Protein AF-A0A7W1DTK5-F1 (afdb_monomer_lite)

Radius of gyration: 18.36 Å; chains: 1; bounding box: 37×51×48 Å

pLDDT: mean 86.68, std 15.24, range [31.22, 98.25]

Structure (mmCIF, N/CA/C/O backbone):
data_AF-A0A7W1DTK5-F1
#
_entry.id   AF-A0A7W1DTK5-F1
#
loop_
_atom_site.group_PDB
_atom_site.id
_atom_site.type_symbol
_atom_site.label_atom_id
_atom_site.label_alt_id
_atom_site.label_comp_id
_atom_site.label_asym_id
_atom_site.label_entity_id
_atom_site.label_seq_id
_atom_site.pdbx_PDB_ins_code
_atom_site.Cartn_x
_atom_site.Cartn_y
_atom_site.Cartn_z
_atom_site.occupancy
_atom_site.B_iso_or_equiv
_atom_site.auth_seq_id
_atom_site.auth_comp_id
_atom_site.auth_asym_id
_atom_site.auth_atom_id
_atom_site.pdbx_PDB_model_num
ATOM 1 N N . MET A 1 1 ? -15.591 31.405 12.565 1.00 41.31 1 MET A N 1
ATOM 2 C CA . MET A 1 1 ? -15.653 30.970 11.157 1.00 41.31 1 MET A CA 1
ATOM 3 C C . MET A 1 1 ? -14.288 31.270 10.576 1.00 41.31 1 MET A C 1
ATOM 5 O O . MET A 1 1 ? -13.964 32.436 10.418 1.00 41.31 1 MET A O 1
ATOM 9 N N . THR A 1 2 ? -13.424 30.263 10.500 1.00 49.25 2 THR A N 1
ATOM 10 C CA . THR A 1 2 ? -12.007 30.432 10.154 1.00 49.25 2 THR A CA 1
ATOM 11 C C . THR A 1 2 ? -11.896 30.805 8.680 1.00 49.25 2 THR A C 1
ATOM 13 O O . THR A 1 2 ? -12.428 30.093 7.831 1.00 49.25 2 THR A O 1
ATOM 16 N N . ASP A 1 3 ? -11.267 31.943 8.405 1.00 55.88 3 ASP A N 1
ATOM 17 C CA . ASP A 1 3 ? -10.974 32.434 7.061 1.00 55.88 3 ASP A CA 1
ATOM 18 C C . ASP A 1 3 ? -9.959 31.485 6.408 1.00 55.88 3 ASP A C 1
ATOM 20 O O . ASP A 1 3 ? -8.817 31.380 6.858 1.00 55.88 3 ASP A O 1
ATOM 24 N N . LEU A 1 4 ? -10.404 30.710 5.419 1.00 58.66 4 LEU A N 1
ATOM 25 C CA . LEU A 1 4 ? -9.519 29.897 4.590 1.00 58.66 4 LEU A CA 1
ATOM 26 C C . LEU A 1 4 ? -8.806 30.864 3.649 1.00 58.66 4 LEU A C 1
ATOM 28 O O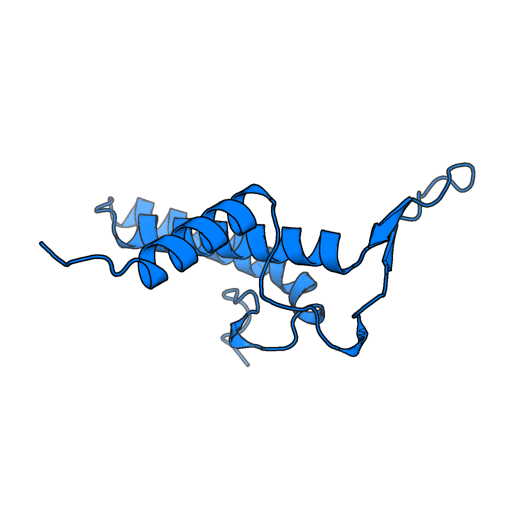 . LEU A 1 4 ? -9.393 31.316 2.665 1.00 58.66 4 LEU A O 1
ATOM 32 N N . SER A 1 5 ? -7.551 31.188 3.958 1.00 70.25 5 SER A N 1
ATOM 33 C CA . SER A 1 5 ? -6.736 32.029 3.085 1.00 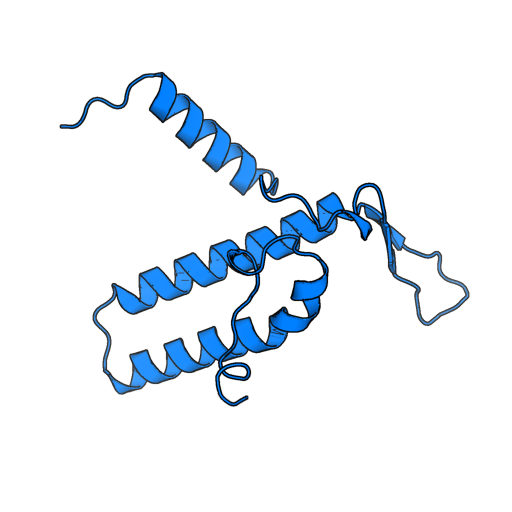70.25 5 SER A CA 1
ATOM 34 C C . SER A 1 5 ? -6.689 31.413 1.678 1.00 70.25 5 SER A C 1
ATOM 36 O O . SER A 1 5 ? -6.726 30.190 1.527 1.00 70.25 5 SER A O 1
ATOM 38 N N . GLY A 1 6 ? -6.627 32.228 0.618 1.00 71.88 6 GLY A N 1
ATOM 39 C CA . GLY A 1 6 ? -6.638 31.723 -0.768 1.00 71.88 6 GLY A CA 1
ATOM 40 C C . GLY A 1 6 ? -5.583 30.635 -1.039 1.00 71.88 6 GLY A C 1
ATOM 41 O O . GLY A 1 6 ? -5.819 29.722 -1.829 1.00 71.88 6 GLY A O 1
ATOM 42 N N . THR A 1 7 ? -4.468 30.677 -0.307 1.00 72.75 7 THR A N 1
ATOM 43 C CA . THR A 1 7 ? -3.404 29.666 -0.308 1.00 72.75 7 THR A CA 1
ATOM 44 C C . THR A 1 7 ? -3.853 28.325 0.282 1.00 72.75 7 THR A C 1
ATOM 46 O O . THR A 1 7 ? -3.531 27.272 -0.268 1.00 72.75 7 THR A O 1
ATOM 49 N N . ASP A 1 8 ? -4.629 28.335 1.368 1.00 74.88 8 ASP A N 1
ATOM 50 C CA . ASP A 1 8 ? -5.167 27.116 1.982 1.00 74.88 8 ASP A CA 1
ATOM 51 C C . ASP A 1 8 ? -6.170 26.429 1.058 1.00 74.88 8 ASP A C 1
ATOM 53 O O . ASP A 1 8 ? -6.141 25.207 0.895 1.00 74.88 8 ASP A O 1
ATOM 57 N N . LEU A 1 9 ? -7.015 27.216 0.385 1.00 81.31 9 LEU A N 1
ATOM 58 C CA . LEU A 1 9 ? -7.966 26.687 -0.586 1.00 81.31 9 LEU A CA 1
ATOM 59 C C . LEU A 1 9 ? -7.251 26.059 -1.792 1.00 81.31 9 LEU A C 1
ATOM 61 O O . LEU A 1 9 ? -7.628 24.971 -2.230 1.00 81.31 9 LEU A O 1
ATOM 65 N N . GLU A 1 10 ? -6.191 26.697 -2.298 1.00 80.50 10 GLU A N 1
ATOM 66 C CA . GLU A 1 10 ? -5.367 26.147 -3.379 1.00 80.50 10 GLU A CA 1
ATOM 67 C C . GLU A 1 10 ? -4.694 24.829 -2.964 1.00 80.50 10 GLU A C 1
ATOM 69 O O . GLU A 1 10 ? -4.696 23.861 -3.732 1.00 80.50 10 GLU A O 1
ATOM 74 N N . MET A 1 11 ? -4.156 24.751 -1.744 1.00 76.62 11 MET A N 1
ATOM 75 C CA . MET A 1 11 ? -3.555 23.520 -1.222 1.00 76.62 11 MET A CA 1
ATOM 76 C C . MET A 1 11 ? -4.577 22.388 -1.099 1.00 76.62 11 MET A C 1
ATOM 78 O O . MET A 1 11 ? -4.290 21.263 -1.519 1.00 76.62 11 MET A O 1
ATOM 82 N N . VAL A 1 12 ? -5.772 22.676 -0.577 1.00 76.88 12 VAL A N 1
ATOM 83 C CA . VAL A 1 12 ? -6.860 21.695 -0.457 1.00 76.88 12 VAL A CA 1
ATOM 84 C C . VAL A 1 12 ? -7.314 21.217 -1.837 1.00 76.88 12 VAL A C 1
ATOM 86 O O . VAL A 1 12 ? -7.377 20.011 -2.066 1.00 76.88 12 VAL A O 1
ATOM 89 N N . LEU A 1 13 ? -7.539 22.122 -2.794 1.00 79.62 13 LEU A N 1
ATOM 90 C CA . LEU A 1 13 ? -7.903 21.767 -4.172 1.00 79.62 13 LEU A CA 1
ATOM 91 C C . LEU A 1 13 ? -6.825 20.922 -4.857 1.00 79.62 13 LEU A C 1
ATOM 93 O O . LEU A 1 13 ? -7.137 19.894 -5.454 1.00 79.62 13 LEU A O 1
ATOM 97 N N . ARG A 1 14 ? -5.546 21.301 -4.745 1.00 75.38 14 ARG A N 1
ATOM 98 C CA . ARG A 1 14 ? -4.432 20.517 -5.303 1.00 75.38 14 ARG A CA 1
ATOM 99 C C . ARG A 1 14 ? -4.326 19.140 -4.665 1.00 75.38 14 ARG A C 1
ATOM 101 O O . ARG A 1 14 ? -3.930 18.201 -5.351 1.00 75.38 14 ARG A O 1
ATOM 108 N N . ARG A 1 15 ? -4.624 19.018 -3.372 1.00 67.44 15 ARG A N 1
ATOM 109 C CA . ARG A 1 15 ? -4.652 17.735 -2.669 1.00 67.44 15 ARG A CA 1
ATOM 110 C C . ARG A 1 15 ? -5.798 16.863 -3.172 1.00 67.44 15 ARG A C 1
ATOM 112 O O . ARG A 1 15 ? -5.530 15.733 -3.554 1.00 67.44 15 ARG A O 1
ATOM 119 N N . ILE A 1 16 ? -7.014 17.404 -3.262 1.00 70.31 16 ILE A N 1
ATOM 120 C CA . ILE A 1 16 ? -8.190 16.684 -3.778 1.00 70.31 16 ILE A CA 1
ATOM 121 C C . ILE A 1 16 ? -7.950 16.231 -5.221 1.00 70.31 16 ILE A C 1
ATOM 123 O O . ILE A 1 16 ? -8.120 15.061 -5.533 1.00 70.31 16 ILE A O 1
ATOM 127 N N . ILE A 1 17 ? -7.474 17.119 -6.100 1.00 75.44 17 ILE A N 1
ATOM 128 C CA . ILE A 1 17 ? -7.190 16.773 -7.501 1.00 75.44 17 ILE A CA 1
ATOM 129 C C . ILE A 1 17 ? -6.106 15.698 -7.591 1.00 75.44 17 ILE A C 1
ATOM 131 O O . ILE A 1 17 ? -6.217 14.792 -8.410 1.00 75.44 17 ILE A O 1
ATOM 135 N N . ARG A 1 18 ? -5.057 15.773 -6.766 1.00 71.56 18 ARG A N 1
ATOM 136 C CA . ARG A 1 18 ? -4.019 14.737 -6.719 1.00 71.56 18 ARG A CA 1
ATOM 137 C C . ARG A 1 18 ? -4.563 13.408 -6.209 1.00 71.56 18 ARG A C 1
ATOM 139 O O . ARG A 1 18 ? -4.233 12.380 -6.785 1.00 71.56 18 ARG A O 1
ATOM 146 N N . GLU A 1 19 ? -5.406 13.421 -5.183 1.00 66.06 19 GLU A N 1
ATOM 147 C CA . GLU A 1 19 ? -6.065 12.222 -4.659 1.00 66.06 19 GLU A CA 1
ATOM 148 C C . GLU A 1 19 ? -6.984 11.581 -5.719 1.00 66.06 19 GLU A C 1
ATOM 150 O O . GLU A 1 19 ? -6.866 10.380 -5.962 1.00 66.06 19 GLU A O 1
ATOM 155 N N . GLU A 1 20 ? -7.796 12.370 -6.431 1.00 71.00 20 GLU A N 1
ATOM 156 C CA . GLU A 1 20 ? -8.681 11.893 -7.509 1.00 71.00 20 GLU A CA 1
ATOM 157 C C . GLU A 1 20 ? -7.914 11.454 -8.770 1.00 71.00 20 GLU A C 1
ATOM 159 O O . GLU A 1 20 ? -8.254 10.451 -9.399 1.00 71.00 20 GLU A O 1
ATOM 164 N N . ALA A 1 21 ? -6.829 12.149 -9.127 1.00 65.75 21 ALA A N 1
ATOM 165 C CA . ALA A 1 21 ? -5.930 11.758 -10.220 1.00 65.75 21 ALA A CA 1
ATOM 166 C C . ALA A 1 21 ? -5.004 10.588 -9.843 1.00 65.75 21 ALA A C 1
ATOM 168 O O . ALA A 1 21 ? -4.264 10.074 -10.685 1.00 65.75 21 ALA A O 1
ATOM 169 N N . GLY A 1 22 ? -5.014 10.181 -8.574 1.00 62.72 22 GLY A N 1
ATOM 170 C CA . GLY A 1 22 ? -4.168 9.133 -8.036 1.00 62.72 22 GLY A CA 1
ATOM 171 C C . GLY A 1 22 ? -2.676 9.437 -8.078 1.00 62.72 22 GLY A C 1
ATOM 172 O O . GLY A 1 22 ? -1.875 8.548 -8.352 1.00 62.72 22 GLY A O 1
ATOM 173 N N . ILE A 1 23 ? -2.303 10.688 -7.825 1.00 69.69 23 ILE A N 1
ATOM 174 C CA . ILE A 1 23 ? -0.932 11.182 -7.731 1.00 69.69 23 ILE A CA 1
ATOM 175 C C . ILE A 1 23 ? -0.603 11.378 -6.250 1.00 69.69 23 ILE A C 1
ATOM 177 O O . ILE A 1 23 ? -1.193 12.223 -5.582 1.00 69.69 23 ILE A O 1
ATOM 181 N N . SER A 1 24 ? 0.362 10.622 -5.728 1.00 67.56 24 SER A N 1
ATOM 182 C CA . SER A 1 24 ? 0.876 10.841 -4.375 1.00 67.56 24 SER A CA 1
ATOM 183 C C . SER A 1 24 ? 2.044 11.827 -4.398 1.00 67.56 24 SER A C 1
ATOM 185 O O . SER A 1 24 ? 2.831 11.842 -5.341 1.00 67.56 24 SER A O 1
ATOM 187 N N . ALA A 1 25 ? 2.177 12.644 -3.350 1.00 74.19 25 ALA A N 1
ATOM 188 C CA . ALA A 1 25 ? 3.369 13.470 -3.135 1.00 74.19 25 ALA A CA 1
ATOM 189 C C . ALA A 1 25 ? 4.554 12.670 -2.563 1.00 74.19 25 ALA A C 1
ATOM 191 O O . ALA A 1 25 ? 5.670 13.179 -2.532 1.00 74.19 25 ALA A O 1
ATOM 192 N N . VAL A 1 26 ? 4.315 11.433 -2.113 1.00 82.50 26 VAL A N 1
ATOM 193 C CA . VAL A 1 26 ? 5.355 10.536 -1.599 1.00 82.50 26 VAL A CA 1
ATOM 194 C C . VAL A 1 26 ? 6.107 9.943 -2.795 1.00 82.50 26 VAL A C 1
ATOM 196 O O . VAL A 1 26 ? 5.469 9.277 -3.617 1.00 82.50 26 VAL A O 1
ATOM 199 N N . PRO A 1 27 ? 7.426 10.163 -2.931 1.00 86.88 27 PRO A N 1
ATOM 200 C CA . PRO A 1 27 ? 8.226 9.515 -3.962 1.00 86.88 27 PRO A CA 1
ATOM 201 C C . PRO A 1 27 ? 8.591 8.079 -3.549 1.00 86.88 27 PRO A C 1
ATOM 203 O O . PRO A 1 27 ? 8.733 7.802 -2.355 1.00 86.88 27 PRO A O 1
ATOM 206 N N . PRO A 1 28 ? 8.806 7.156 -4.504 1.00 93.88 28 PRO A N 1
ATOM 207 C CA . PRO A 1 28 ? 9.357 5.851 -4.168 1.00 93.88 28 PRO A CA 1
ATOM 208 C C . PRO A 1 28 ? 10.807 5.990 -3.673 1.00 93.88 28 PRO A C 1
ATOM 210 O O . PRO A 1 28 ? 11.486 6.996 -3.937 1.00 93.88 28 PRO A O 1
ATOM 213 N N . ALA A 1 29 ? 11.292 4.959 -2.976 1.00 96.06 29 ALA A N 1
ATOM 214 C CA . ALA A 1 29 ? 12.680 4.864 -2.538 1.00 96.06 29 ALA A CA 1
ATOM 215 C C . ALA A 1 29 ? 13.638 5.067 -3.717 1.00 96.06 29 ALA A C 1
ATOM 217 O O . ALA A 1 29 ? 13.363 4.632 -4.836 1.00 96.06 29 ALA A O 1
ATOM 218 N N . GLU A 1 30 ? 14.775 5.713 -3.459 1.00 95.69 30 GLU A N 1
ATOM 219 C CA . GLU A 1 30 ? 15.692 6.190 -4.500 1.00 95.69 30 GLU A CA 1
ATOM 220 C C . GLU A 1 30 ? 16.096 5.101 -5.499 1.00 95.69 30 GLU A C 1
ATOM 222 O O . GLU A 1 30 ? 16.016 5.320 -6.704 1.00 95.69 30 GLU A O 1
ATOM 227 N N . LYS A 1 31 ? 16.394 3.892 -5.004 1.00 95.12 31 LYS A N 1
ATOM 228 C CA . LYS A 1 31 ? 16.767 2.721 -5.818 1.00 95.12 31 LYS A CA 1
ATOM 229 C C . LYS A 1 31 ? 15.723 2.290 -6.854 1.00 95.12 31 LYS A C 1
ATOM 231 O O . LYS A 1 31 ? 16.046 1.510 -7.743 1.00 95.12 31 LYS A O 1
ATOM 236 N N . TRP A 1 32 ? 14.478 2.741 -6.719 1.00 96.12 32 TRP A N 1
ATOM 237 C CA . TRP A 1 32 ? 13.392 2.391 -7.625 1.00 96.12 32 TRP A CA 1
ATOM 238 C C . TRP A 1 32 ? 13.017 3.513 -8.589 1.00 96.12 32 TRP A C 1
ATOM 240 O O . TRP A 1 32 ? 12.374 3.214 -9.585 1.00 96.12 32 TRP A O 1
ATOM 250 N N . ARG A 1 33 ? 13.380 4.775 -8.323 1.00 93.06 33 ARG A N 1
ATOM 251 C CA . ARG A 1 33 ? 12.916 5.951 -9.090 1.00 93.06 33 ARG A CA 1
ATOM 252 C C . ARG A 1 33 ? 13.251 5.847 -10.581 1.00 93.06 33 ARG A C 1
ATOM 254 O O . ARG A 1 33 ? 14.352 5.446 -10.945 1.00 93.06 33 ARG A O 1
ATOM 261 N N . GLY A 1 34 ? 12.301 6.219 -11.442 1.00 90.94 34 GLY A N 1
ATOM 262 C CA . GLY A 1 34 ? 12.424 6.116 -12.901 1.00 90.94 34 GLY A CA 1
ATOM 263 C C . GLY A 1 34 ? 12.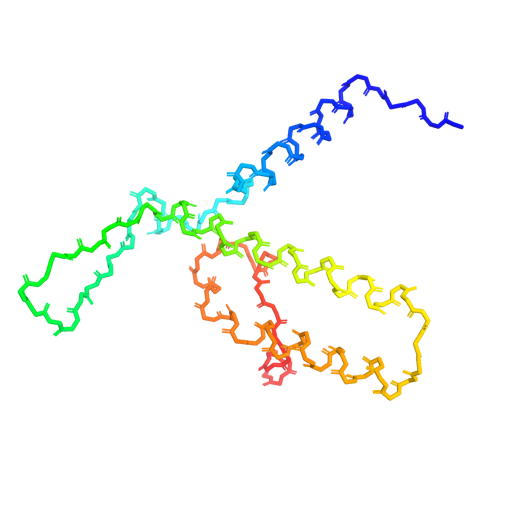402 4.680 -13.439 1.00 90.94 34 GLY A C 1
ATOM 264 O O . GLY A 1 34 ? 12.547 4.470 -14.643 1.00 90.94 34 GLY A O 1
ATOM 265 N N . GLY A 1 35 ? 12.238 3.687 -12.562 1.00 95.69 35 GLY A N 1
ATOM 266 C CA . GLY A 1 35 ? 12.147 2.280 -12.916 1.00 95.69 35 GLY A CA 1
ATOM 267 C C . GLY A 1 35 ? 10.767 1.863 -13.424 1.00 95.69 35 GLY A C 1
ATOM 268 O O . GLY A 1 35 ? 9.828 2.650 -13.564 1.00 95.69 35 GLY A O 1
ATOM 269 N N . THR A 1 36 ? 10.624 0.565 -13.679 1.00 96.69 36 THR A N 1
ATOM 270 C CA . THR A 1 36 ? 9.354 -0.030 -14.103 1.00 96.69 36 THR A CA 1
ATOM 271 C C . THR A 1 36 ? 9.112 -1.370 -13.415 1.00 96.69 36 THR A C 1
ATOM 273 O O . THR A 1 36 ? 10.046 -2.066 -13.021 1.00 96.69 36 THR A O 1
ATOM 276 N N . ILE A 1 37 ? 7.840 -1.735 -13.269 1.00 95.19 37 ILE A N 1
ATOM 277 C CA . ILE A 1 37 ? 7.397 -3.077 -12.899 1.00 95.19 37 ILE A CA 1
ATOM 278 C C . ILE A 1 37 ? 7.102 -3.866 -14.167 1.00 95.19 37 ILE A C 1
ATOM 280 O O . ILE A 1 37 ? 6.345 -3.419 -15.026 1.00 95.19 37 ILE A O 1
ATOM 284 N N . ALA A 1 38 ? 7.663 -5.066 -14.222 1.00 95.06 38 ALA A N 1
ATOM 285 C CA . ALA A 1 38 ? 7.527 -6.039 -15.291 1.00 95.06 38 ALA A CA 1
ATOM 286 C C . ALA A 1 38 ? 6.566 -7.163 -14.873 1.00 95.06 38 ALA A C 1
ATOM 288 O O . ALA A 1 38 ? 6.931 -8.030 -14.077 1.00 95.06 38 ALA A O 1
ATOM 289 N N . LEU A 1 39 ? 5.338 -7.179 -15.397 1.00 95.50 39 LEU A N 1
ATOM 290 C CA . LEU A 1 39 ? 4.418 -8.303 -15.208 1.00 95.50 39 LEU A CA 1
ATOM 291 C C . LEU A 1 39 ? 4.663 -9.344 -16.297 1.00 95.50 39 LEU A C 1
ATOM 293 O O . LEU A 1 39 ? 4.219 -9.188 -17.438 1.00 95.50 39 LEU A O 1
ATOM 297 N N . ARG A 1 40 ? 5.374 -10.408 -15.923 1.00 95.50 40 ARG A N 1
ATOM 298 C CA . ARG A 1 40 ? 5.694 -11.524 -16.814 1.00 95.50 40 ARG A CA 1
ATOM 299 C C . ARG A 1 40 ? 4.575 -12.567 -16.770 1.00 95.50 40 ARG A C 1
ATOM 301 O O . ARG A 1 40 ? 4.330 -13.133 -15.703 1.00 95.50 40 ARG A O 1
ATOM 308 N N . PRO A 1 41 ? 3.880 -12.824 -17.888 1.00 96.06 41 PRO A N 1
ATOM 309 C CA . PRO A 1 41 ? 2.867 -13.868 -17.932 1.00 96.06 41 PRO A CA 1
ATOM 310 C C . PRO A 1 41 ? 3.518 -15.247 -17.776 1.00 96.06 41 PRO A C 1
ATOM 312 O O . PRO A 1 41 ? 4.604 -15.495 -18.292 1.00 96.06 41 PRO A O 1
ATOM 315 N N . GLY A 1 42 ? 2.829 -16.174 -17.104 1.00 96.00 42 GLY A N 1
ATOM 316 C CA . GLY A 1 42 ? 3.279 -17.571 -17.016 1.00 96.00 42 GLY A CA 1
ATOM 317 C C . GLY A 1 42 ? 3.243 -18.306 -18.363 1.00 96.00 42 GLY A C 1
ATOM 318 O O . GLY A 1 42 ? 3.917 -19.316 -18.534 1.00 96.00 42 GLY A O 1
ATOM 319 N N . ASN A 1 43 ? 2.477 -17.789 -19.330 1.00 95.50 43 ASN A N 1
ATOM 320 C CA . ASN A 1 43 ? 2.508 -18.247 -20.713 1.00 95.50 43 ASN A CA 1
ATOM 321 C C . ASN A 1 43 ? 3.584 -17.465 -21.494 1.00 95.50 43 ASN A C 1
ATOM 323 O O . ASN A 1 43 ? 3.398 -16.263 -21.702 1.00 95.50 43 ASN A O 1
ATOM 327 N N . PRO A 1 44 ? 4.652 -18.121 -21.987 1.00 91.12 44 PRO A N 1
ATOM 328 C CA . PRO A 1 44 ? 5.748 -17.452 -22.688 1.00 91.12 44 PRO A CA 1
ATOM 329 C C . PRO A 1 44 ? 5.355 -16.872 -24.057 1.00 91.12 44 PRO A C 1
ATOM 331 O O . PRO A 1 44 ? 6.110 -16.082 -24.614 1.00 91.12 44 PRO A O 1
ATOM 334 N N . ALA A 1 45 ? 4.191 -17.235 -24.607 1.00 94.69 45 ALA A N 1
ATOM 335 C CA . ALA A 1 45 ? 3.688 -16.669 -25.860 1.00 94.69 45 ALA A CA 1
ATOM 336 C C . ALA A 1 45 ? 3.068 -15.268 -25.695 1.00 94.69 45 ALA A C 1
ATOM 338 O O . ALA A 1 45 ? 2.762 -14.614 -26.691 1.00 94.69 45 ALA A O 1
ATOM 339 N N . LEU A 1 46 ? 2.836 -14.812 -24.459 1.00 95.38 46 LEU A N 1
ATOM 340 C CA . LEU A 1 46 ? 2.230 -13.512 -24.176 1.00 95.38 46 LEU A CA 1
ATOM 341 C C . LEU A 1 46 ? 3.297 -12.453 -23.881 1.00 95.38 46 LEU A C 1
ATOM 343 O O . LEU A 1 46 ? 4.317 -12.730 -23.253 1.00 95.38 46 LEU A O 1
ATOM 347 N N . GLN A 1 47 ? 3.031 -11.216 -24.303 1.00 94.25 47 GLN A N 1
ATOM 348 C CA . GLN A 1 47 ? 3.929 -10.092 -24.058 1.00 94.25 47 GLN A CA 1
ATOM 349 C C . GLN A 1 47 ? 3.915 -9.678 -22.581 1.00 94.25 47 GLN A C 1
ATOM 351 O O . GLN A 1 47 ? 2.870 -9.656 -21.926 1.00 94.25 47 GLN A O 1
ATOM 356 N N . GLU A 1 48 ? 5.088 -9.307 -22.073 1.00 96.00 48 GLU A N 1
ATOM 357 C CA . GLU A 1 48 ? 5.229 -8.674 -20.766 1.00 96.00 48 GLU A CA 1
ATOM 358 C C . GLU A 1 48 ? 4.472 -7.341 -20.721 1.00 96.00 48 GLU A C 1
ATOM 360 O O . GLU A 1 48 ? 4.500 -6.554 -21.670 1.00 96.00 48 GLU A O 1
ATOM 365 N N . LYS A 1 49 ? 3.819 -7.065 -19.590 1.00 95.81 49 LYS A N 1
ATOM 366 C CA . LYS A 1 49 ? 3.226 -5.754 -19.331 1.00 95.81 49 LYS A CA 1
ATOM 367 C C . LYS A 1 49 ? 4.132 -4.950 -18.411 1.00 95.81 49 LYS A C 1
ATOM 369 O O . LYS A 1 49 ? 4.291 -5.293 -17.242 1.00 95.81 49 LYS A O 1
ATOM 374 N N . THR A 1 50 ? 4.650 -3.845 -18.927 1.00 96.56 50 THR A N 1
ATOM 375 C CA . THR A 1 50 ? 5.476 -2.910 -18.164 1.00 96.56 50 THR A CA 1
ATOM 376 C C . THR A 1 50 ? 4.624 -1.773 -17.597 1.00 96.56 50 THR A C 1
ATOM 378 O O . THR A 1 50 ? 3.739 -1.246 -18.271 1.00 96.56 50 THR A O 1
ATOM 381 N N . ILE A 1 51 ? 4.868 -1.398 -16.343 1.00 95.56 51 ILE A N 1
ATOM 382 C CA . ILE A 1 51 ? 4.162 -0.322 -15.635 1.00 95.56 51 ILE A CA 1
ATOM 383 C C . ILE A 1 51 ? 5.212 0.616 -15.028 1.00 95.56 51 ILE A C 1
ATOM 385 O O . ILE A 1 51 ? 6.097 0.119 -14.335 1.00 95.56 51 ILE A O 1
ATOM 389 N N . PRO A 1 52 ? 5.138 1.946 -15.223 1.00 95.50 52 PRO A N 1
ATOM 390 C CA . PRO A 1 52 ? 6.022 2.877 -14.523 1.00 95.50 52 PRO A CA 1
ATOM 391 C C . PRO A 1 52 ? 5.917 2.706 -13.007 1.00 95.50 52 PRO A C 1
ATOM 393 O O . PRO A 1 52 ? 4.812 2.588 -12.461 1.00 95.50 52 PRO A O 1
ATOM 396 N N . ILE A 1 53 ? 7.058 2.687 -12.323 1.00 95.31 53 ILE A N 1
ATOM 397 C CA . ILE A 1 53 ? 7.095 2.436 -10.882 1.00 95.31 53 ILE A CA 1
ATOM 398 C C . ILE A 1 53 ? 6.327 3.501 -10.097 1.00 95.31 53 ILE A C 1
ATOM 400 O O . ILE A 1 53 ? 5.628 3.157 -9.151 1.00 95.31 53 ILE A O 1
ATOM 404 N N . GLU A 1 54 ? 6.359 4.765 -10.524 1.00 91.88 54 GLU A N 1
ATOM 405 C CA . GLU A 1 54 ? 5.628 5.861 -9.888 1.00 91.88 54 GLU A CA 1
ATOM 406 C C . GLU A 1 54 ? 4.119 5.637 -9.992 1.00 91.88 54 GLU A C 1
ATOM 408 O O . GLU A 1 54 ? 3.386 5.846 -9.030 1.00 91.88 54 GLU A O 1
ATOM 413 N N . THR A 1 55 ? 3.639 5.147 -11.140 1.00 91.94 55 THR A N 1
ATOM 414 C CA . THR A 1 55 ? 2.218 4.825 -11.326 1.00 91.94 55 THR A CA 1
ATOM 415 C C . THR A 1 55 ? 1.775 3.710 -10.384 1.00 91.94 55 THR A C 1
ATOM 417 O O . THR A 1 55 ? 0.699 3.794 -9.787 1.00 91.94 55 THR A O 1
ATOM 420 N N . PHE A 1 56 ? 2.585 2.660 -10.240 1.00 94.50 56 PHE A N 1
ATOM 421 C CA . PHE A 1 56 ? 2.283 1.584 -9.302 1.00 94.50 56 PHE A CA 1
ATOM 422 C C . PHE A 1 56 ? 2.359 2.064 -7.850 1.00 94.50 56 PHE A C 1
ATOM 424 O O . PHE A 1 56 ? 1.426 1.847 -7.078 1.00 94.50 56 PHE A O 1
ATOM 431 N N . PHE A 1 57 ? 3.434 2.761 -7.490 1.00 94.88 57 PHE A N 1
ATOM 432 C CA . PHE A 1 57 ? 3.666 3.248 -6.139 1.00 94.88 57 PHE A CA 1
ATOM 433 C C . PHE A 1 57 ? 2.574 4.216 -5.688 1.00 94.88 57 PHE A C 1
ATOM 435 O O . PHE A 1 57 ? 2.038 4.067 -4.594 1.00 94.88 57 PHE A O 1
ATOM 442 N N . ASN A 1 58 ? 2.135 5.126 -6.557 1.00 92.19 58 ASN A N 1
ATOM 443 C CA . ASN A 1 58 ? 1.014 6.007 -6.257 1.00 92.19 58 ASN A CA 1
ATOM 444 C C . ASN A 1 58 ? -0.263 5.228 -5.905 1.00 92.19 58 ASN A C 1
ATOM 446 O O . ASN A 1 58 ? -0.980 5.606 -4.979 1.00 92.19 58 ASN A O 1
ATOM 450 N N . LYS A 1 59 ? -0.532 4.103 -6.583 1.00 92.75 59 LYS A N 1
ATOM 451 C CA . LYS A 1 59 ? -1.661 3.220 -6.243 1.00 92.75 59 LYS A CA 1
ATOM 452 C C . LYS A 1 59 ? -1.491 2.563 -4.877 1.00 92.75 59 LYS A C 1
ATOM 454 O O . LYS A 1 59 ? -2.459 2.497 -4.122 1.00 92.75 59 LYS A O 1
ATOM 459 N N . VAL A 1 60 ? -0.280 2.133 -4.536 1.00 95.00 60 VAL A N 1
ATOM 460 C CA . VAL A 1 60 ? 0.041 1.601 -3.203 1.00 95.00 60 VAL A CA 1
ATOM 461 C C . VAL A 1 60 ? -0.195 2.666 -2.124 1.00 95.00 60 VAL A C 1
ATOM 463 O O . VAL A 1 60 ? -0.883 2.401 -1.137 1.00 95.00 60 VAL A O 1
ATOM 466 N N . VAL A 1 61 ? 0.289 3.893 -2.334 1.00 93.62 61 VAL A N 1
ATOM 467 C CA . VAL A 1 61 ? 0.093 5.004 -1.391 1.00 93.62 61 VAL A CA 1
ATOM 468 C C . VAL A 1 61 ? -1.388 5.375 -1.247 1.00 93.62 61 VAL A C 1
ATOM 470 O O . VAL A 1 61 ? -1.859 5.605 -0.134 1.00 93.62 61 VAL A O 1
ATOM 473 N N . MET A 1 62 ? -2.159 5.374 -2.337 1.00 90.50 62 MET A N 1
ATOM 474 C CA . MET A 1 62 ? -3.609 5.594 -2.276 1.00 90.50 62 MET A CA 1
ATOM 475 C C . MET A 1 62 ? -4.320 4.556 -1.403 1.00 90.50 62 MET A C 1
ATOM 477 O O . MET A 1 62 ? -5.165 4.918 -0.584 1.00 90.50 62 MET A O 1
ATOM 481 N N . LEU A 1 63 ? -3.983 3.271 -1.555 1.00 94.00 63 LEU A N 1
ATOM 482 C CA . LEU A 1 63 ? -4.566 2.202 -0.739 1.00 94.00 63 LEU A CA 1
ATOM 483 C C . LEU A 1 63 ? -4.255 2.402 0.747 1.00 94.00 63 LEU A C 1
ATOM 485 O O . LEU A 1 63 ? -5.157 2.323 1.580 1.00 94.00 63 LEU A O 1
ATOM 489 N N . ARG A 1 64 ? -3.004 2.739 1.072 1.00 93.56 64 ARG A N 1
ATOM 490 C CA . ARG A 1 64 ? -2.574 3.079 2.434 1.00 93.56 64 ARG A CA 1
ATOM 491 C C . ARG A 1 64 ? -3.382 4.232 3.021 1.00 93.56 64 ARG A C 1
ATOM 493 O O . ARG A 1 64 ? -3.862 4.134 4.145 1.00 93.56 64 ARG A O 1
ATOM 500 N N . ASN A 1 65 ? -3.539 5.318 2.266 1.00 91.81 65 ASN A N 1
ATOM 501 C CA . ASN A 1 65 ? -4.265 6.496 2.735 1.00 91.81 65 ASN A CA 1
ATOM 502 C C . ASN A 1 65 ? -5.740 6.163 3.008 1.00 91.81 65 ASN A C 1
ATOM 504 O O . ASN A 1 65 ? -6.262 6.543 4.050 1.00 91.81 65 ASN A O 1
ATOM 508 N N . ARG A 1 66 ? -6.381 5.373 2.136 1.00 93.00 66 ARG A N 1
ATOM 509 C CA . ARG A 1 66 ? -7.762 4.902 2.340 1.00 93.00 66 ARG A CA 1
ATOM 510 C C . ARG A 1 66 ? -7.905 4.023 3.584 1.00 93.00 66 ARG A C 1
ATOM 512 O O . ARG A 1 66 ? -8.869 4.195 4.322 1.00 93.00 66 ARG A O 1
ATOM 519 N N . LEU A 1 67 ? -6.951 3.125 3.845 1.00 95.00 67 LEU A N 1
ATOM 520 C CA . LEU A 1 67 ? -6.946 2.312 5.068 1.00 95.00 67 LEU A CA 1
ATOM 521 C C . LEU A 1 67 ? -6.782 3.166 6.330 1.00 95.00 67 LEU A C 1
ATOM 523 O O . LEU A 1 67 ? -7.521 2.962 7.288 1.00 95.00 67 LEU A O 1
ATOM 527 N N . ARG A 1 68 ? -5.896 4.170 6.307 1.00 93.25 68 ARG A N 1
ATOM 528 C CA . ARG A 1 68 ? -5.734 5.124 7.419 1.00 93.25 68 ARG A CA 1
ATOM 529 C C . ARG A 1 68 ? -7.019 5.901 7.689 1.00 93.25 68 ARG A C 1
ATOM 531 O O . ARG A 1 68 ? -7.420 6.042 8.839 1.00 93.25 68 ARG A O 1
ATOM 538 N N . THR A 1 69 ? -7.696 6.369 6.641 1.00 93.56 69 THR A N 1
ATOM 539 C CA . THR A 1 69 ? -8.999 7.033 6.780 1.00 93.56 69 THR A CA 1
ATOM 540 C C . THR A 1 69 ? -10.057 6.092 7.354 1.00 93.56 69 THR A C 1
ATOM 542 O O . THR A 1 69 ? -10.786 6.489 8.260 1.00 93.56 69 THR A O 1
ATOM 545 N N . LEU A 1 70 ? -10.125 4.846 6.877 1.00 95.31 70 LEU A N 1
ATOM 546 C CA . LEU A 1 70 ? -11.056 3.844 7.400 1.00 95.31 70 LEU A CA 1
ATOM 547 C C . LEU A 1 70 ? -10.818 3.583 8.895 1.00 95.31 70 LEU A C 1
ATOM 549 O O . LEU A 1 70 ? -11.760 3.570 9.682 1.00 95.31 70 LEU A O 1
ATOM 553 N N . GLU A 1 71 ? -9.560 3.424 9.299 1.00 95.50 71 GLU A N 1
ATOM 554 C CA . GLU A 1 71 ? -9.165 3.240 10.695 1.00 95.50 71 GLU A CA 1
ATOM 555 C C . GLU A 1 71 ? -9.570 4.424 11.578 1.00 95.50 71 GLU A C 1
ATOM 557 O O . GLU A 1 71 ? -10.169 4.237 12.638 1.00 95.50 71 GLU A O 1
ATOM 562 N N . GLN A 1 72 ? -9.315 5.650 11.119 1.00 94.44 72 GLN A N 1
ATOM 563 C CA . GLN A 1 72 ? -9.737 6.867 11.814 1.00 94.44 72 GLN A CA 1
ATOM 564 C C . GLN A 1 72 ? -11.260 6.927 11.982 1.00 94.44 72 GLN A C 1
ATOM 566 O O . GLN A 1 72 ? -11.739 7.231 13.075 1.00 94.44 72 GLN A O 1
ATOM 571 N N . GLN A 1 73 ? -12.024 6.592 10.938 1.00 94.81 73 GLN A N 1
ATOM 572 C CA . GLN A 1 73 ? -13.488 6.557 10.995 1.00 94.81 73 GLN A CA 1
ATOM 573 C C . GLN A 1 73 ? -13.997 5.509 11.990 1.00 94.81 73 GLN A C 1
ATOM 575 O O . GLN A 1 73 ? -14.868 5.815 12.805 1.00 94.81 73 GLN A O 1
ATOM 580 N N . VAL A 1 74 ? -13.432 4.298 11.982 1.00 96.00 74 VAL A N 1
ATOM 581 C CA . VAL A 1 74 ? -13.789 3.241 12.946 1.00 96.00 74 VAL A CA 1
ATOM 582 C C . VAL A 1 74 ? -13.463 3.670 14.378 1.00 96.00 74 VAL A C 1
ATOM 584 O O . VAL A 1 74 ? -14.255 3.438 15.292 1.00 96.00 74 VAL A O 1
ATOM 587 N N . ASN A 1 75 ? -12.329 4.339 14.592 1.00 93.88 75 ASN A N 1
ATOM 588 C CA . ASN A 1 75 ? -11.939 4.829 15.911 1.00 93.88 75 ASN A CA 1
ATOM 589 C C . ASN A 1 75 ? -12.864 5.944 16.419 1.00 93.88 75 ASN A C 1
ATOM 591 O O . ASN A 1 75 ? -13.219 5.921 17.599 1.00 93.88 75 ASN A O 1
ATOM 595 N N . ALA A 1 76 ? -13.292 6.851 15.536 1.00 95.75 76 ALA A N 1
ATOM 596 C CA . ALA A 1 76 ? -14.200 7.956 15.847 1.00 95.75 76 ALA A CA 1
ATOM 597 C C . ALA A 1 76 ? -15.676 7.539 15.988 1.00 95.75 76 ALA A C 1
ATOM 599 O O . ALA A 1 76 ? -16.465 8.285 16.563 1.00 95.75 76 ALA A O 1
ATOM 600 N N . THR A 1 77 ? -16.060 6.367 15.476 1.00 96.31 77 THR A N 1
ATOM 601 C CA . THR A 1 77 ? -17.437 5.862 15.568 1.00 96.31 77 THR A CA 1
ATOM 602 C C . THR A 1 77 ? -17.663 5.134 16.897 1.00 96.31 77 THR A C 1
ATOM 604 O O . THR A 1 77 ? -16.836 4.325 17.343 1.00 96.31 77 THR A O 1
ATOM 607 N N . GLU A 1 78 ? -18.806 5.403 17.528 1.00 96.88 78 GLU A N 1
ATOM 608 C CA . GLU A 1 78 ? -19.287 4.653 18.686 1.00 96.88 78 GLU A CA 1
ATOM 609 C C . GLU A 1 78 ? -19.939 3.350 18.202 1.00 96.88 78 GLU A C 1
ATOM 611 O O . GLU A 1 78 ? -20.943 3.353 17.492 1.00 96.88 78 GLU A O 1
ATOM 616 N N . LEU A 1 79 ? -19.302 2.224 18.521 1.00 96.38 79 LEU A N 1
ATOM 617 C CA . LEU A 1 79 ? -19.687 0.882 18.084 1.00 96.38 79 LEU A CA 1
ATOM 618 C C . LEU A 1 79 ? -19.706 -0.060 19.293 1.00 96.38 79 LEU A C 1
ATOM 620 O O . LEU A 1 79 ? -18.933 0.164 20.231 1.00 96.38 79 LEU A O 1
ATOM 624 N N . PRO A 1 80 ? -20.505 -1.144 19.259 1.00 98.25 80 PRO A N 1
ATOM 625 C CA . PRO A 1 80 ? -20.394 -2.217 20.240 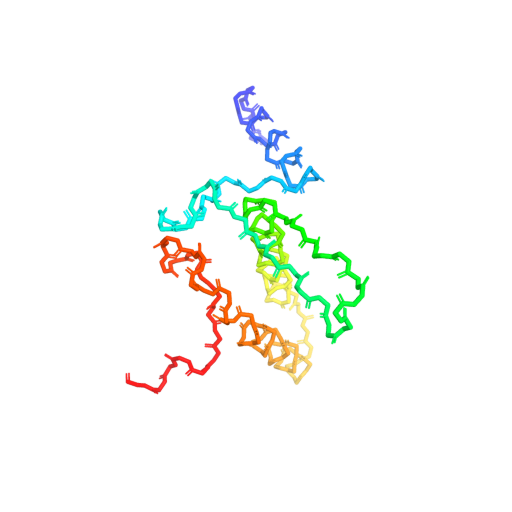1.00 98.25 80 PRO A CA 1
ATOM 626 C C . PRO A 1 80 ? -18.934 -2.698 20.369 1.00 98.25 80 PRO A C 1
ATOM 628 O O . PRO A 1 80 ? -18.264 -2.857 19.339 1.00 98.25 80 PRO A O 1
ATOM 631 N N . PRO A 1 81 ? -18.410 -2.910 21.594 1.00 96.50 81 PRO A N 1
ATOM 632 C CA . PRO A 1 81 ? -16.990 -3.201 21.802 1.00 96.50 81 PRO A CA 1
ATOM 633 C C . PRO A 1 81 ? -16.464 -4.403 21.005 1.00 96.50 81 PRO A C 1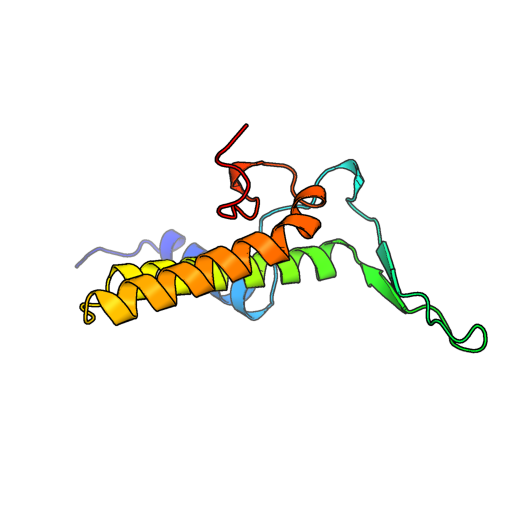
ATOM 635 O O . PRO A 1 81 ? -15.386 -4.338 20.419 1.00 96.50 81 PRO A O 1
ATOM 638 N N . ASP A 1 82 ? -17.241 -5.480 20.930 1.00 97.25 82 ASP A N 1
ATOM 639 C CA . ASP A 1 82 ? -16.922 -6.704 20.189 1.00 97.25 82 ASP A CA 1
ATOM 640 C C . ASP A 1 82 ? -16.807 -6.457 18.675 1.00 97.25 82 ASP A C 1
ATOM 642 O O . ASP A 1 82 ? -15.877 -6.936 18.019 1.00 97.25 82 ASP A O 1
ATOM 646 N N . VAL A 1 83 ? -17.709 -5.642 18.123 1.00 97.81 83 VAL A N 1
ATOM 647 C CA . VAL A 1 83 ? -17.689 -5.244 16.712 1.00 97.81 83 VAL A CA 1
ATOM 648 C C . VAL A 1 83 ? -16.474 -4.367 16.421 1.00 97.81 83 VAL A C 1
ATOM 650 O O . VAL A 1 83 ? -15.788 -4.584 15.419 1.00 97.81 83 VAL A O 1
ATOM 653 N N . LYS A 1 84 ? -16.172 -3.405 17.303 1.00 96.25 84 LYS A N 1
ATOM 654 C CA . LYS A 1 84 ? -15.025 -2.501 17.141 1.00 96.25 84 LYS A CA 1
ATOM 655 C C . LYS A 1 84 ? -13.707 -3.275 17.115 1.00 96.25 84 LYS A C 1
ATOM 657 O O . LYS A 1 84 ? -12.917 -3.075 16.194 1.00 96.25 84 LYS A O 1
ATOM 662 N N . VAL A 1 85 ? -13.520 -4.217 18.043 1.00 96.19 85 VAL A N 1
ATOM 663 C CA . VAL A 1 85 ? -12.341 -5.101 18.087 1.00 96.19 85 VAL A CA 1
ATOM 664 C C . VAL A 1 85 ? -12.214 -5.921 16.803 1.00 96.19 85 VAL A C 1
ATOM 666 O O . VAL A 1 85 ? -11.132 -6.000 16.223 1.00 96.19 85 VAL A O 1
ATOM 669 N N . LYS A 1 86 ? -13.317 -6.496 16.308 1.00 97.25 86 LYS A N 1
ATOM 670 C CA . LYS A 1 86 ? -13.307 -7.279 15.065 1.00 97.25 86 LYS A CA 1
ATOM 671 C C . LYS A 1 86 ? -12.889 -6.435 13.856 1.00 97.25 86 LYS A C 1
ATOM 673 O O . LYS A 1 86 ? -12.056 -6.878 13.069 1.00 97.25 86 LYS A O 1
ATOM 678 N N . LEU A 1 87 ? -13.434 -5.224 13.710 1.00 97.62 87 LEU A N 1
ATOM 679 C CA . LEU A 1 87 ? -13.075 -4.308 12.619 1.00 97.62 87 LEU A CA 1
ATOM 680 C C . LEU A 1 87 ? -11.615 -3.857 12.700 1.00 97.62 87 LEU A C 1
ATOM 682 O O . LEU A 1 87 ? -10.919 -3.884 11.686 1.00 97.62 87 LEU A O 1
ATOM 686 N N . GLN A 1 88 ? -11.142 -3.499 13.895 1.00 95.06 88 GLN A N 1
ATOM 687 C CA . GLN A 1 88 ? -9.739 -3.157 14.122 1.00 95.06 88 GLN A CA 1
ATOM 688 C C . GLN A 1 88 ? -8.820 -4.325 13.743 1.00 95.06 88 GLN A C 1
ATOM 690 O O . GLN A 1 88 ? -7.863 -4.123 13.003 1.00 95.06 88 GLN A O 1
ATOM 695 N N . GLY A 1 89 ? -9.166 -5.558 14.130 1.00 95.81 89 GLY A N 1
ATOM 696 C CA . GLY A 1 89 ? -8.427 -6.758 13.732 1.00 95.81 89 GLY A CA 1
ATOM 697 C C . GLY A 1 89 ? -8.354 -6.956 12.212 1.00 95.81 89 GLY A C 1
ATOM 698 O O . GLY A 1 89 ? -7.278 -7.237 11.682 1.00 95.81 89 GLY A O 1
ATOM 699 N N . TYR A 1 90 ? -9.460 -6.751 11.486 1.00 96.75 90 TYR A N 1
ATOM 700 C CA . TYR A 1 90 ? -9.448 -6.807 10.017 1.00 96.75 90 TYR A CA 1
ATOM 701 C C . TYR A 1 90 ? -8.554 -5.731 9.399 1.00 96.75 90 TYR A C 1
ATOM 703 O O . TYR A 1 90 ? -7.766 -6.041 8.506 1.00 96.75 90 TYR A O 1
ATOM 711 N N . ILE A 1 91 ? -8.637 -4.489 9.885 1.00 95.88 91 ILE A N 1
ATOM 712 C CA . ILE A 1 91 ? -7.794 -3.381 9.418 1.00 95.88 91 ILE A CA 1
ATOM 713 C C . ILE A 1 91 ? -6.312 -3.704 9.652 1.00 95.88 91 ILE A C 1
ATOM 715 O O . ILE A 1 91 ? -5.506 -3.593 8.725 1.00 95.88 91 ILE A O 1
ATOM 719 N N . SER A 1 92 ? -5.952 -4.180 10.847 1.00 95.06 92 SER A N 1
ATOM 720 C CA . SER A 1 92 ? -4.586 -4.614 11.161 1.00 95.06 92 SER A CA 1
ATOM 721 C C . SER A 1 92 ? -4.113 -5.752 10.248 1.00 95.06 92 SER A C 1
ATOM 723 O O . SER A 1 92 ? -2.970 -5.732 9.787 1.00 95.06 92 SER A O 1
ATOM 725 N N . GLY A 1 93 ? -4.984 -6.712 9.925 1.00 95.56 93 GLY A N 1
ATOM 726 C CA . GLY A 1 93 ? -4.694 -7.781 8.963 1.00 95.56 93 GLY A CA 1
ATOM 727 C C . GLY A 1 93 ? -4.462 -7.267 7.535 1.00 95.56 93 GLY A C 1
ATOM 728 O O . GLY A 1 93 ? -3.546 -7.733 6.846 1.00 95.56 93 GLY A O 1
ATOM 729 N N . CYS A 1 94 ? -5.231 -6.262 7.098 1.00 96.50 94 CYS A N 1
ATOM 730 C CA . CYS A 1 94 ? -5.009 -5.583 5.819 1.00 96.50 94 CYS A CA 1
ATOM 731 C C . CYS A 1 94 ? -3.641 -4.890 5.781 1.00 96.50 94 CYS A C 1
ATOM 733 O O . CYS A 1 94 ? -2.908 -5.070 4.810 1.00 96.50 94 CYS A O 1
ATOM 735 N N . TYR A 1 95 ? -3.262 -4.157 6.835 1.00 96.06 95 TYR A N 1
ATOM 736 C CA . TYR A 1 95 ? -1.926 -3.558 6.924 1.00 96.06 95 TYR A CA 1
ATOM 737 C C . TYR A 1 95 ? -0.823 -4.615 6.855 1.00 96.06 95 TYR A C 1
ATOM 739 O O . TYR A 1 95 ? 0.114 -4.457 6.076 1.00 96.06 95 TYR A O 1
ATOM 747 N N . GLY A 1 96 ? -0.959 -5.711 7.610 1.00 95.44 96 GLY A N 1
ATOM 748 C CA . GLY A 1 96 ? -0.013 -6.829 7.594 1.00 95.44 96 GLY A CA 1
ATOM 749 C C . GLY A 1 96 ? 0.205 -7.407 6.194 1.00 95.44 96 GLY A C 1
ATOM 750 O O . GLY A 1 96 ? 1.345 -7.555 5.761 1.00 95.44 96 GLY A O 1
ATOM 751 N N . SER A 1 97 ? -0.877 -7.634 5.446 1.00 95.88 97 SER A N 1
ATOM 752 C CA . SER A 1 97 ? -0.827 -8.175 4.076 1.00 95.88 97 SER A CA 1
ATOM 753 C C . SER A 1 97 ? -0.139 -7.242 3.069 1.00 95.88 97 SER A C 1
ATOM 755 O O . SER A 1 97 ? 0.356 -7.696 2.041 1.00 95.88 97 SER A O 1
ATOM 757 N N . LEU A 1 98 ? -0.108 -5.935 3.347 1.00 97.00 98 LEU A N 1
ATOM 758 C CA . LEU A 1 98 ? 0.483 -4.923 2.468 1.00 97.00 98 LEU A CA 1
ATOM 759 C C . LEU A 1 98 ? 1.946 -4.599 2.809 1.00 97.00 98 LEU A C 1
ATOM 761 O O . LEU A 1 98 ? 2.602 -3.906 2.030 1.00 97.00 98 LEU A O 1
ATOM 765 N N . THR A 1 99 ? 2.489 -5.132 3.911 1.00 96.25 99 THR A N 1
ATOM 766 C CA . THR A 1 99 ? 3.890 -4.907 4.326 1.00 96.25 99 THR A CA 1
ATOM 767 C C . THR A 1 99 ? 4.917 -5.329 3.275 1.00 96.25 99 THR A C 1
ATOM 769 O O . THR A 1 99 ? 5.989 -4.736 3.204 1.00 96.25 99 THR A O 1
ATOM 772 N N . THR A 1 100 ? 4.594 -6.273 2.383 1.00 95.88 100 THR A N 1
ATOM 773 C CA . THR A 1 100 ? 5.462 -6.647 1.251 1.00 95.88 100 THR A CA 1
ATOM 774 C C . THR A 1 100 ? 5.825 -5.449 0.364 1.00 95.88 100 THR A C 1
ATOM 776 O O . THR A 1 100 ? 6.911 -5.409 -0.212 1.00 95.88 100 THR A O 1
ATOM 779 N N . PHE A 1 101 ? 4.959 -4.435 0.279 1.00 96.69 101 PHE A N 1
ATOM 780 C CA . PHE A 1 101 ? 5.222 -3.225 -0.498 1.00 96.69 101 PHE A CA 1
ATOM 781 C C . PHE A 1 101 ? 6.106 -2.199 0.229 1.00 96.69 101 PHE A C 1
ATOM 783 O O . PHE A 1 101 ? 6.495 -1.211 -0.392 1.00 96.69 101 PHE A O 1
ATOM 790 N N . ASN A 1 102 ? 6.478 -2.424 1.497 1.00 96.81 102 ASN A N 1
ATOM 791 C CA . ASN A 1 102 ? 7.296 -1.490 2.282 1.00 96.81 102 ASN A CA 1
ATOM 792 C C . ASN A 1 102 ? 8.656 -1.198 1.635 1.00 96.81 102 ASN A C 1
ATOM 794 O O . ASN A 1 102 ? 9.158 -0.086 1.743 1.00 96.81 102 ASN A O 1
ATOM 798 N N . VAL A 1 103 ? 9.202 -2.147 0.865 1.00 96.12 103 VAL A N 1
ATOM 799 C CA . VAL A 1 103 ? 10.459 -1.977 0.115 1.00 96.12 103 VAL A CA 1
ATOM 800 C C . VAL A 1 103 ? 10.430 -0.816 -0.890 1.00 96.12 103 VAL A C 1
ATOM 802 O O . VAL A 1 103 ? 11.487 -0.378 -1.349 1.00 96.12 103 VAL A O 1
ATOM 805 N N . LEU A 1 104 ? 9.238 -0.346 -1.270 1.00 96.19 104 LEU A N 1
ATOM 806 C CA . LEU A 1 104 ? 9.044 0.762 -2.203 1.00 96.19 104 LEU A CA 1
ATOM 807 C C . LEU A 1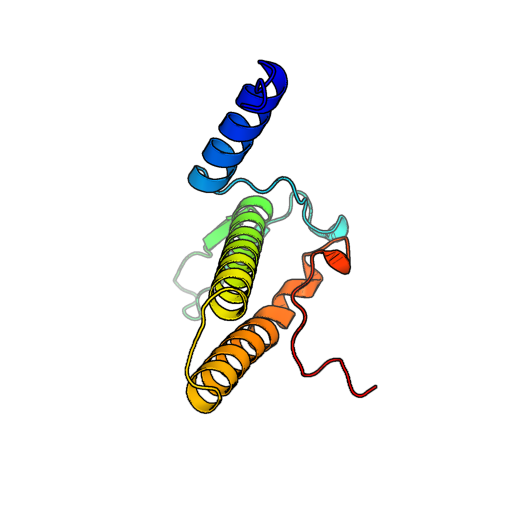 104 ? 9.113 2.135 -1.530 1.00 96.19 104 LEU A C 1
ATOM 809 O O . LEU A 1 104 ? 9.276 3.126 -2.236 1.00 96.19 104 LEU A O 1
ATOM 813 N N . PHE A 1 105 ? 8.987 2.213 -0.206 1.00 96.44 105 PHE A N 1
ATOM 814 C CA . PHE A 1 105 ? 8.974 3.473 0.535 1.00 96.44 105 PHE A CA 1
ATOM 815 C C . PHE A 1 105 ? 10.389 3.906 0.918 1.00 96.44 105 PHE A C 1
ATOM 817 O O . PHE A 1 105 ? 11.224 3.071 1.260 1.00 96.44 105 PHE A O 1
ATOM 824 N N . ALA A 1 106 ? 10.651 5.213 0.846 1.00 94.06 106 ALA A N 1
ATOM 825 C CA . ALA A 1 106 ? 11.901 5.798 1.328 1.00 94.06 106 ALA A CA 1
ATOM 826 C C . ALA A 1 106 ? 11.926 5.868 2.862 1.00 94.06 106 ALA A C 1
ATOM 828 O O . ALA A 1 106 ? 12.914 5.478 3.477 1.00 94.06 106 ALA A O 1
ATOM 829 N N . ASP A 1 107 ? 10.811 6.302 3.453 1.00 92.75 107 ASP A N 1
ATOM 830 C CA . ASP A 1 107 ? 10.692 6.595 4.877 1.00 92.75 107 ASP A CA 1
ATOM 831 C C . ASP A 1 107 ? 9.827 5.552 5.599 1.00 92.75 107 ASP A C 1
ATOM 833 O O . ASP A 1 107 ? 8.775 5.133 5.107 1.00 92.75 107 ASP A O 1
ATOM 837 N N . GLU A 1 108 ? 10.245 5.138 6.797 1.00 90.88 108 GLU A N 1
ATOM 838 C CA . GLU A 1 108 ? 9.517 4.151 7.611 1.00 90.88 108 GLU A CA 1
ATOM 839 C C . GLU A 1 108 ? 8.157 4.660 8.111 1.00 90.88 108 GLU A C 1
ATOM 841 O O . GLU A 1 108 ? 7.222 3.882 8.309 1.00 90.88 108 GLU A O 1
ATOM 846 N N . GLU A 1 109 ? 8.006 5.973 8.291 1.00 90.00 109 GLU A N 1
ATOM 847 C CA . GLU A 1 109 ? 6.739 6.600 8.692 1.00 90.00 109 GLU A CA 1
ATOM 848 C C . GLU A 1 109 ? 5.646 6.428 7.626 1.00 90.00 109 GLU A C 1
ATOM 850 O O . GLU A 1 109 ? 4.446 6.335 7.917 1.00 90.00 109 GLU A O 1
ATOM 855 N N . ASP A 1 110 ? 6.070 6.312 6.371 1.00 90.75 110 ASP A N 1
ATOM 856 C CA . ASP A 1 110 ? 5.195 6.112 5.234 1.00 90.75 110 ASP A CA 1
ATOM 857 C C . ASP A 1 110 ? 4.836 4.639 4.992 1.00 90.75 110 ASP A C 1
ATOM 859 O O . ASP A 1 110 ? 3.906 4.350 4.234 1.00 90.75 110 ASP A O 1
ATOM 863 N N . GLN A 1 111 ? 5.498 3.701 5.660 1.00 94.69 111 GLN A N 1
ATOM 864 C CA . GLN A 1 111 ? 5.261 2.275 5.469 1.00 94.69 111 GLN A CA 1
ATOM 865 C C . GLN A 1 111 ? 3.918 1.801 6.050 1.00 94.69 111 GLN A C 1
ATOM 867 O O . GLN A 1 111 ? 3.287 2.440 6.902 1.00 94.69 111 GLN A O 1
ATOM 872 N N . PHE A 1 112 ? 3.473 0.633 5.586 1.00 95.50 112 PHE A N 1
ATOM 873 C CA . PHE A 1 112 ? 2.401 -0.115 6.234 1.00 95.50 112 PHE A CA 1
ATOM 874 C C . PHE A 1 112 ? 2.939 -0.738 7.527 1.00 95.50 112 PHE A C 1
ATOM 876 O O . PHE A 1 112 ? 3.977 -1.404 7.508 1.00 95.50 112 PHE A O 1
ATOM 883 N N . LYS A 1 113 ? 2.222 -0.559 8.642 1.00 89.56 113 LYS A N 1
ATOM 884 C CA . LYS A 1 113 ? 2.567 -1.134 9.950 1.00 89.56 113 LYS A CA 1
ATOM 885 C C . LYS A 1 113 ? 1.504 -2.159 10.339 1.00 89.56 113 LYS A C 1
ATOM 887 O O . LYS A 1 113 ? 0.383 -1.795 10.675 1.00 89.56 113 LYS A O 1
ATOM 892 N N . GLY A 1 114 ? 1.839 -3.440 10.211 1.00 78.50 114 GLY A N 1
ATOM 893 C CA . GLY A 1 114 ? 0.992 -4.545 10.664 1.00 78.50 114 GLY A CA 1
ATOM 894 C C . GLY A 1 114 ? 1.311 -4.954 12.104 1.00 78.50 114 GLY A C 1
ATOM 895 O O . GLY A 1 114 ? 2.371 -4.623 12.627 1.00 78.50 114 GLY A O 1
ATOM 896 N N . ALA A 1 115 ? 0.426 -5.739 12.718 1.00 60.25 115 ALA A N 1
ATOM 897 C CA . ALA A 1 115 ? 0.604 -6.240 14.086 1.00 60.25 115 ALA A CA 1
ATOM 898 C C . ALA A 1 115 ? 1.808 -7.196 14.259 1.00 60.25 115 ALA A C 1
ATOM 900 O O . ALA A 1 115 ? 2.280 -7.397 15.370 1.00 60.25 115 ALA A O 1
ATOM 901 N N . HIS A 1 116 ? 2.344 -7.762 13.173 1.00 53.94 116 HIS A N 1
ATOM 902 C CA . HIS A 1 116 ? 3.448 -8.731 13.221 1.00 53.94 116 HIS A CA 1
ATOM 903 C C . HIS A 1 116 ? 4.846 -8.119 13.445 1.00 53.94 116 HIS A C 1
ATOM 905 O O . HIS A 1 116 ? 5.825 -8.854 13.423 1.00 53.94 116 HIS A O 1
ATOM 911 N N . GLY A 1 117 ? 4.961 -6.799 13.638 1.00 46.06 117 GLY A N 1
ATOM 912 C CA . GLY A 1 117 ? 6.240 -6.109 13.868 1.00 46.06 117 GLY A CA 1
ATOM 913 C C . GLY A 1 117 ? 6.483 -5.652 15.309 1.00 46.06 117 GLY A C 1
ATOM 914 O O . GLY A 1 117 ? 7.397 -4.868 15.531 1.00 46.06 117 GLY A O 1
ATOM 915 N N . SER A 1 118 ? 5.649 -6.066 16.268 1.00 37.00 118 SER A N 1
ATOM 916 C CA . SER A 1 118 ? 5.745 -5.637 17.676 1.00 37.00 118 SER A CA 1
ATOM 917 C C . SER A 1 118 ? 6.389 -6.665 18.614 1.00 37.00 118 SER A C 1
ATOM 919 O O . SER A 1 118 ? 6.504 -6.373 19.797 1.00 37.00 118 SER A O 1
ATOM 921 N N . ASP A 1 119 ? 6.834 -7.814 18.099 1.00 34.28 119 ASP A N 1
ATOM 922 C CA . ASP A 1 119 ? 7.602 -8.819 18.847 1.00 34.28 119 ASP A CA 1
ATOM 923 C C . ASP A 1 119 ? 8.927 -9.098 18.120 1.00 34.28 119 ASP A C 1
ATOM 925 O O . ASP A 1 119 ? 9.013 -9.979 17.259 1.00 34.28 119 ASP A O 1
ATOM 929 N N . GLY A 1 120 ? 9.951 -8.311 18.453 1.00 31.22 120 GLY A N 1
ATOM 930 C CA . GLY A 1 120 ? 11.333 -8.460 17.992 1.00 31.22 120 GLY A CA 1
ATOM 931 C C . GLY A 1 120 ? 12.283 -7.610 18.817 1.00 31.22 120 GLY A C 1
ATOM 932 O O . GLY A 1 120 ? 12.090 -6.376 18.810 1.00 31.22 120 GLY A O 1
#

Secondary structure (DSSP, 8-state):
-----HHHHHHHHHHHHHHHTT--SPPBPGGGTT-EEEE--SSTTSPPEEEEHHHHHHHHHHHHHHHHHHHHHHHHS---HHHHHHHHHHHHHHHHHHGGGGGGBSSGGGS---GGGS--

Sequence (120 aa):
MTDLSGTDLEMVLRRIIREEAGISAVPPAEKWRGGTIALRPGNPALQEKTIPIETFFNKVVMLRNRLRTLEQQVNATELPPDVKVKLQGYISGCYGSLTTFNVLFADEEDQFKGAHGSDG

Foldseek 3Di:
DDDCPPVNVVVVVVVVVCLVVLQDPFAWAPVCAQHWDWADDPDNVDDIDIGRPRSVVSVLLSVVVVLVVVLVVLVPDDDDPVVSVVVVLVSLVVLVVSQVCQNGGNDPVSHRDHPVPPPD